Protein AF-A0A2N8PP31-F1 (afdb_monomer_lite)

Foldseek 3Di:
DDDDDDDPPPPPDDDDDDDPCVVDDVLVVVLVVVQVVVQVVLVVLVQHQPDKDWDPQDPPVRRHIDIDSDDDDPVSVVVSVVSNVVVVVVVVVVVVVVCVVCVVVVVVVPD

Radius of gyration: 29.04 Å; chains: 1; bounding box: 70×26×90 Å

Secondary structure (DSSP, 8-state):
-------------PPPPP-GGGG--HHHHHHHHHHHHHHHHHHHTT---TT-EEEPPBTTTTBPPEEE-----HHHHHHHHHHHHHHHHHHHHHHHHHHHH-GGGGGGTT-

Structure (mmCIF, N/CA/C/O backbone):
data_AF-A0A2N8PP31-F1
#
_entry.id   AF-A0A2N8PP31-F1
#
loop_
_atom_site.group_PDB
_atom_site.id
_atom_site.type_symbol
_atom_site.label_atom_id
_atom_site.label_alt_id
_atom_site.label_comp_id
_atom_site.label_asym_id
_atom_site.label_entity_id
_atom_site.label_seq_id
_atom_site.pdbx_PDB_ins_code
_atom_site.Cartn_x
_atom_site.Cartn_y
_atom_site.Cartn_z
_atom_site.occupancy
_atom_site.B_iso_or_equiv
_atom_site.auth_seq_id
_atom_site.auth_comp_id
_atom_site.auth_asym_id
_atom_site.auth_atom_id
_atom_site.pdbx_PDB_model_num
ATOM 1 N N . MET A 1 1 ? -34.934 -12.460 74.912 1.00 36.53 1 MET A N 1
ATOM 2 C CA . MET A 1 1 ? -34.713 -12.940 73.532 1.00 36.53 1 MET A CA 1
ATOM 3 C C . MET A 1 1 ? -34.672 -11.697 72.651 1.00 36.53 1 MET A C 1
ATOM 5 O O . MET A 1 1 ? -35.713 -11.096 72.434 1.00 36.53 1 MET A O 1
ATOM 9 N N . PHE A 1 2 ? -33.480 -11.209 72.300 1.00 37.84 2 PHE A N 1
ATOM 10 C CA . PHE A 1 2 ? -33.314 -9.975 71.523 1.00 37.84 2 PHE A CA 1
ATOM 11 C C . PHE A 1 2 ? -33.069 -10.351 70.063 1.00 37.84 2 PHE A C 1
ATOM 13 O O . PHE A 1 2 ? -32.055 -10.966 69.747 1.00 37.84 2 PHE A O 1
ATOM 20 N N . PHE A 1 3 ? -34.008 -10.016 69.181 1.00 41.34 3 PHE A N 1
ATOM 21 C CA . PHE A 1 3 ? -33.816 -10.144 67.741 1.00 41.34 3 PHE A CA 1
ATOM 22 C C . PHE A 1 3 ? -33.092 -8.890 67.240 1.00 41.34 3 PHE A C 1
ATOM 24 O O . PHE A 1 3 ? -33.691 -7.823 67.125 1.00 41.34 3 PHE A O 1
ATOM 31 N N . HIS A 1 4 ? -31.793 -9.006 66.959 1.00 42.94 4 HIS A N 1
ATOM 32 C CA . HIS A 1 4 ? -31.084 -8.020 66.146 1.00 42.94 4 HIS A CA 1
ATOM 33 C C . HIS A 1 4 ? -31.511 -8.197 64.688 1.00 42.94 4 HIS A C 1
ATOM 35 O O . HIS A 1 4 ? -31.126 -9.148 64.009 1.00 42.94 4 HIS A O 1
ATOM 41 N N . ARG A 1 5 ? -32.353 -7.275 64.222 1.00 45.03 5 ARG A N 1
ATOM 42 C CA . ARG A 1 5 ? -32.708 -7.121 62.814 1.00 45.03 5 ARG A CA 1
ATOM 43 C C . ARG A 1 5 ? -31.477 -6.570 62.091 1.00 45.03 5 ARG A C 1
ATOM 45 O O . ARG A 1 5 ? -31.162 -5.396 62.216 1.00 45.03 5 ARG A O 1
ATOM 52 N N . SER A 1 6 ? -30.755 -7.440 61.389 1.00 52.84 6 SER A N 1
ATOM 53 C CA . SER A 1 6 ? -29.675 -7.041 60.485 1.00 52.84 6 SER A CA 1
ATOM 54 C C . SER A 1 6 ? -30.296 -6.346 59.273 1.00 52.84 6 SER A C 1
ATOM 56 O O . SER A 1 6 ? -30.921 -6.983 58.423 1.00 52.84 6 SER A O 1
ATOM 58 N N . GLU A 1 7 ?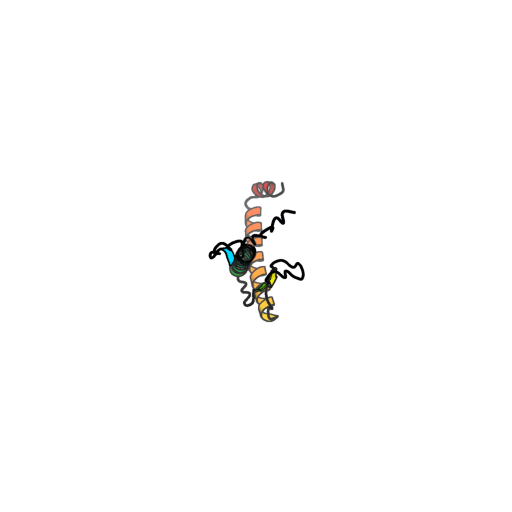 -30.180 -5.023 59.233 1.00 52.28 7 GLU A N 1
ATOM 59 C CA . GLU A 1 7 ? -30.492 -4.224 58.054 1.00 52.28 7 GLU A CA 1
ATOM 60 C C . GLU A 1 7 ? -29.376 -4.444 57.029 1.00 52.28 7 GLU A C 1
ATOM 62 O O . GLU A 1 7 ? -28.240 -4.006 57.202 1.00 52.28 7 GLU A O 1
ATOM 67 N N . ARG A 1 8 ? -29.689 -5.193 55.968 1.00 54.62 8 ARG A N 1
ATOM 68 C CA . ARG A 1 8 ? -28.822 -5.304 54.794 1.00 54.62 8 ARG A CA 1
ATOM 69 C C . ARG A 1 8 ? -28.865 -3.968 54.060 1.00 54.62 8 ARG A C 1
ATOM 71 O O . ARG A 1 8 ? -29.802 -3.709 53.312 1.00 54.62 8 ARG A O 1
ATOM 78 N N . PHE A 1 9 ? -27.855 -3.135 54.275 1.00 51.62 9 PHE A N 1
ATOM 79 C CA . PHE A 1 9 ? -27.581 -2.002 53.401 1.00 51.62 9 PHE A CA 1
ATOM 80 C C . PHE A 1 9 ? -27.115 -2.543 52.046 1.00 51.62 9 PHE A C 1
ATOM 82 O O . PHE A 1 9 ? -25.994 -3.025 51.904 1.00 51.62 9 PHE A O 1
ATOM 89 N N . THR A 1 10 ? -27.990 -2.496 51.044 1.00 56.34 10 THR A N 1
ATOM 90 C CA . THR A 1 10 ? -27.570 -2.548 49.643 1.00 56.34 10 THR A CA 1
ATOM 91 C C . THR 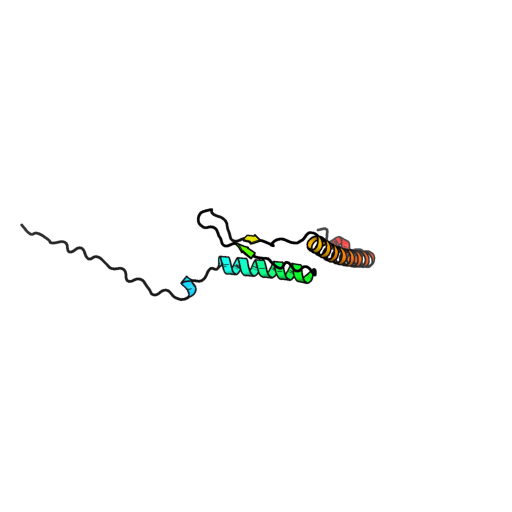A 1 10 ? -26.845 -1.245 49.347 1.00 56.34 10 THR A C 1
ATOM 93 O O . THR A 1 10 ? -27.479 -0.204 49.177 1.00 56.34 10 THR A O 1
ATOM 96 N N . VAL A 1 11 ? -25.515 -1.292 49.351 1.00 57.50 11 VAL A N 1
ATOM 97 C CA . VAL A 1 11 ? -24.681 -0.204 48.842 1.00 57.50 11 VAL A CA 1
ATOM 98 C C . VAL A 1 11 ? -24.916 -0.158 47.335 1.00 57.50 11 VAL A C 1
ATOM 100 O O . VAL A 1 11 ? -24.434 -1.019 46.603 1.00 57.50 11 VAL A O 1
ATOM 103 N N . TYR A 1 12 ? -25.722 0.797 46.878 1.00 58.72 12 TYR A N 1
ATOM 104 C CA . TYR A 1 12 ? -25.765 1.146 45.465 1.00 58.72 12 TYR A CA 1
ATOM 105 C C . TYR A 1 12 ? -24.439 1.835 45.158 1.00 58.72 12 TYR A C 1
ATOM 107 O O . TYR A 1 12 ? -24.183 2.932 45.648 1.00 58.72 12 TYR A O 1
ATOM 115 N N . GLN A 1 13 ? -23.563 1.150 44.427 1.00 67.50 13 GLN A N 1
ATOM 116 C CA . GLN A 1 13 ? -22.346 1.760 43.914 1.00 67.50 13 GLN A CA 1
ATOM 117 C C . GLN A 1 13 ? -22.767 2.744 42.821 1.00 67.50 13 GLN A C 1
ATOM 119 O O . GLN A 1 13 ? -23.299 2.338 41.788 1.00 67.50 13 GLN A O 1
ATOM 124 N N . GLU A 1 14 ? -22.618 4.038 43.095 1.00 68.56 14 GLU A N 1
ATOM 125 C CA . GLU A 1 14 ? -22.842 5.093 42.111 1.00 68.56 14 GLU A CA 1
ATOM 126 C C . GLU A 1 14 ? -21.832 4.897 40.975 1.00 68.56 14 GLU A C 1
ATOM 128 O O . GLU A 1 14 ? -20.630 4.785 41.217 1.00 68.56 14 GLU A O 1
ATOM 133 N N . LEU A 1 15 ? -22.328 4.761 39.745 1.00 81.06 15 LEU A N 1
ATOM 134 C CA . LEU A 1 15 ? -21.467 4.634 38.574 1.00 81.06 15 LEU A CA 1
ATOM 135 C C . LEU A 1 15 ? -20.903 6.016 38.255 1.00 81.06 15 LEU A C 1
ATOM 137 O O . LEU A 1 15 ? -21.668 6.963 38.064 1.00 81.06 15 LEU A O 1
ATOM 141 N N . GLU A 1 16 ? -19.577 6.127 38.208 1.00 84.12 16 GLU A N 1
ATOM 142 C CA . GLU A 1 16 ? -18.931 7.378 37.825 1.00 84.12 16 GLU A CA 1
ATOM 143 C C . GLU A 1 16 ? -19.292 7.755 36.377 1.00 84.12 16 GLU A C 1
ATOM 145 O O . GLU A 1 16 ? -19.457 6.870 35.527 1.00 84.12 16 GLU A O 1
ATOM 150 N N . PRO A 1 17 ? -19.437 9.058 36.072 1.00 84.00 17 PRO A N 1
ATOM 151 C CA . PRO A 1 17 ? -19.666 9.515 34.710 1.00 84.00 17 PRO A CA 1
ATOM 152 C C . PRO A 1 17 ? -18.517 9.091 33.791 1.00 84.00 17 PRO A C 1
ATOM 154 O O . PRO A 1 17 ? -17.352 9.329 34.098 1.00 84.00 17 PRO A O 1
ATOM 157 N N . VAL A 1 18 ? -18.854 8.498 32.647 1.00 88.81 18 VAL A N 1
ATOM 158 C CA . VAL A 1 18 ? -17.887 8.207 31.583 1.00 88.81 18 VAL A CA 1
ATOM 159 C C . VAL A 1 18 ? -17.657 9.448 30.724 1.00 88.81 18 VAL A C 1
ATOM 161 O O . VAL A 1 18 ? -18.594 10.205 30.455 1.00 88.81 18 VAL A O 1
ATOM 164 N N . ASP A 1 19 ? -16.417 9.653 30.291 1.00 86.31 19 ASP A N 1
ATOM 165 C CA . ASP A 1 19 ? -16.041 10.719 29.365 1.00 86.31 19 ASP A CA 1
ATOM 166 C C . ASP A 1 19 ? -15.836 10.180 27.937 1.00 86.31 19 ASP A C 1
ATOM 168 O O . ASP A 1 19 ? -16.160 9.035 27.618 1.00 86.31 19 ASP A O 1
ATOM 172 N N . GLU A 1 20 ? -15.321 11.025 27.045 1.00 81.00 20 GLU A N 1
ATOM 173 C CA . GLU A 1 20 ? -15.074 10.671 25.644 1.00 81.00 20 GLU A CA 1
ATOM 174 C C . GLU A 1 20 ? -14.058 9.535 25.456 1.00 81.00 20 GLU A C 1
ATOM 176 O O . GLU A 1 20 ? -14.136 8.816 24.457 1.00 81.00 20 GLU A O 1
ATOM 181 N N . SER A 1 21 ? -13.154 9.316 26.421 1.00 83.12 21 SER A N 1
ATOM 182 C CA . SER A 1 21 ? -12.168 8.233 26.353 1.00 83.12 21 SER A CA 1
ATOM 183 C C . SER A 1 21 ? -12.824 6.852 26.374 1.00 83.12 21 SER A C 1
ATOM 185 O O . SER A 1 21 ? -12.264 5.906 25.829 1.00 83.12 21 SER A O 1
ATOM 187 N N . PHE A 1 22 ? -14.054 6.750 26.893 1.00 79.12 22 PHE A N 1
ATOM 188 C CA . PHE A 1 22 ? -14.855 5.527 26.862 1.00 79.12 22 PHE A CA 1
ATOM 189 C C . PHE A 1 22 ? -15.104 5.001 25.440 1.00 79.12 22 PHE A C 1
ATOM 191 O O . PHE A 1 22 ? -15.261 3.798 25.245 1.00 79.12 22 PHE A O 1
ATOM 198 N N . PHE A 1 23 ? -15.139 5.887 24.440 1.00 81.69 23 PHE A N 1
ATOM 199 C CA . PHE A 1 23 ? -15.323 5.516 23.034 1.00 81.69 23 PHE A CA 1
ATOM 200 C C . PHE A 1 23 ? -14.006 5.382 22.263 1.00 81.69 23 PHE A C 1
ATOM 202 O O . PHE A 1 23 ? -14.032 5.095 21.063 1.00 81.69 23 PHE A O 1
ATOM 209 N N . ARG A 1 24 ? -12.863 5.618 22.915 1.00 82.88 24 ARG A N 1
ATOM 210 C CA . ARG A 1 24 ? -11.556 5.567 22.268 1.00 82.88 24 ARG A CA 1
ATOM 211 C C . ARG A 1 24 ? -11.113 4.120 22.091 1.00 82.88 24 ARG A C 1
ATOM 213 O O . ARG A 1 24 ? -11.149 3.327 23.024 1.00 82.88 24 ARG A O 1
ATOM 220 N N . ASP A 1 25 ? -10.662 3.801 20.885 1.00 86.50 25 ASP A N 1
ATOM 221 C CA . ASP A 1 25 ? -10.106 2.495 20.548 1.00 86.50 25 ASP A CA 1
ATOM 222 C C . ASP A 1 25 ? -8.667 2.695 20.066 1.00 86.50 25 ASP A C 1
ATOM 224 O O . ASP A 1 25 ? -8.415 2.992 18.897 1.00 86.50 25 ASP A O 1
ATOM 228 N N . GLU A 1 26 ? -7.722 2.585 21.002 1.00 87.25 26 GLU A N 1
ATOM 229 C CA . GLU A 1 26 ? -6.293 2.789 20.735 1.00 87.25 26 GLU A CA 1
ATOM 230 C C . GLU A 1 26 ? -5.767 1.822 19.668 1.00 87.25 26 GLU A C 1
ATOM 232 O O . GLU A 1 26 ? -4.970 2.212 18.816 1.00 87.25 26 GLU A O 1
ATOM 237 N N . LYS A 1 27 ? -6.264 0.580 19.648 1.00 86.25 27 LYS A N 1
ATOM 238 C CA . LYS A 1 27 ? -5.860 -0.412 18.644 1.00 86.25 27 LYS A CA 1
ATOM 239 C C . LYS A 1 27 ? -6.357 -0.028 17.256 1.00 86.25 27 LYS A C 1
ATOM 241 O O . LYS A 1 27 ? -5.646 -0.209 16.268 1.00 86.25 27 LYS A O 1
ATOM 246 N N . ARG A 1 28 ? -7.565 0.532 17.162 1.00 89.06 28 ARG A N 1
ATOM 247 C CA . ARG A 1 28 ? -8.087 1.077 15.904 1.00 89.06 28 ARG A CA 1
ATOM 248 C C . ARG A 1 28 ? -7.269 2.273 15.427 1.00 89.06 28 ARG A C 1
ATOM 250 O O . ARG A 1 28 ? -7.036 2.400 14.223 1.00 89.06 28 ARG A O 1
ATOM 257 N N . GLU A 1 29 ? -6.851 3.152 16.337 1.00 91.25 29 GLU A N 1
ATOM 258 C CA . GLU A 1 29 ? -5.963 4.278 16.015 1.00 91.25 29 GLU A CA 1
ATOM 259 C C . GLU A 1 29 ? -4.619 3.775 15.464 1.00 91.25 29 GLU A C 1
ATOM 261 O O . GLU A 1 29 ? -4.184 4.235 14.407 1.00 91.25 29 GLU A O 1
ATOM 266 N N . GLU A 1 30 ? -4.012 2.774 16.107 1.00 91.69 30 GLU A N 1
ATOM 267 C CA . GLU A 1 30 ? -2.766 2.141 15.657 1.00 91.69 30 GLU A CA 1
ATOM 268 C C . GLU A 1 30 ? -2.918 1.478 14.278 1.00 91.69 30 GLU A C 1
ATOM 270 O O . GLU A 1 30 ? -2.133 1.745 13.364 1.00 91.69 30 GLU A O 1
ATOM 275 N N . ALA A 1 31 ? -3.975 0.686 14.076 1.00 91.75 31 ALA A N 1
ATOM 276 C CA . ALA A 1 31 ? -4.274 0.066 12.785 1.00 91.75 31 ALA A CA 1
ATOM 277 C C . ALA A 1 31 ? -4.485 1.111 11.676 1.00 91.75 31 ALA A C 1
ATOM 279 O O . ALA A 1 31 ? -4.079 0.910 10.528 1.00 91.75 31 ALA A O 1
ATOM 280 N N . THR A 1 32 ? -5.083 2.255 12.021 1.00 93.12 32 THR A N 1
ATOM 281 C CA . THR A 1 32 ? -5.262 3.379 11.096 1.00 93.12 32 THR A CA 1
ATOM 282 C C . THR A 1 32 ? -3.928 4.011 10.722 1.00 93.12 32 THR A C 1
ATOM 284 O O . THR A 1 32 ? -3.687 4.253 9.538 1.00 93.12 32 THR A O 1
ATOM 287 N N . ALA A 1 33 ? -3.045 4.243 11.694 1.00 94.06 33 ALA A N 1
ATOM 288 C CA . ALA A 1 33 ? -1.711 4.777 11.437 1.00 94.06 33 ALA A CA 1
ATOM 289 C C . ALA A 1 33 ? -0.907 3.852 10.507 1.00 94.06 33 ALA A C 1
ATOM 291 O O . ALA A 1 33 ? -0.416 4.306 9.472 1.00 94.06 33 ALA A O 1
ATOM 292 N N . ALA A 1 34 ? -0.874 2.548 10.801 1.00 93.31 34 ALA A N 1
ATOM 293 C CA . ALA A 1 34 ? -0.207 1.554 9.959 1.00 93.31 34 ALA A CA 1
ATOM 294 C C . ALA A 1 34 ? -0.801 1.495 8.536 1.00 93.31 34 ALA A C 1
ATOM 296 O O . ALA A 1 34 ? -0.068 1.447 7.545 1.00 93.31 34 ALA A O 1
ATOM 297 N N . GLY A 1 35 ? -2.132 1.559 8.413 1.00 92.06 35 GLY A N 1
ATOM 298 C CA . GLY A 1 35 ? -2.814 1.615 7.120 1.00 92.06 35 GLY A CA 1
ATOM 299 C C . GLY A 1 35 ? -2.423 2.844 6.297 1.00 92.06 35 GLY A C 1
ATOM 300 O O . GLY A 1 35 ? -2.142 2.726 5.104 1.00 92.06 35 GLY A O 1
ATOM 301 N N . LEU A 1 36 ? -2.345 4.019 6.929 1.00 94.12 36 LEU A N 1
ATOM 302 C CA . LEU A 1 36 ? -1.922 5.256 6.270 1.00 94.12 36 LEU A CA 1
ATOM 303 C C . LEU A 1 36 ? -0.469 5.192 5.796 1.00 94.12 36 LEU A C 1
ATOM 305 O O . LEU A 1 36 ? -0.177 5.629 4.680 1.00 94.12 36 LEU A O 1
ATOM 309 N N . GLU A 1 37 ? 0.438 4.653 6.609 1.00 95.31 37 GLU A N 1
ATOM 310 C CA . GLU A 1 37 ? 1.837 4.460 6.216 1.00 95.31 37 GLU A CA 1
ATOM 311 C C . GLU A 1 37 ? 1.946 3.590 4.961 1.00 95.31 37 GLU A C 1
ATOM 313 O O . GLU A 1 37 ? 2.618 3.973 3.997 1.00 95.31 37 GLU A O 1
ATOM 318 N N . LEU A 1 38 ? 1.212 2.475 4.925 1.00 92.50 38 LEU A N 1
ATOM 319 C CA . LEU A 1 38 ? 1.202 1.561 3.789 1.00 92.50 38 LEU A CA 1
ATOM 320 C C . LEU A 1 38 ? 0.617 2.203 2.520 1.00 92.50 38 LEU A C 1
ATOM 322 O O . LEU A 1 38 ? 1.234 2.141 1.455 1.00 92.50 38 LEU A O 1
ATOM 326 N N . VAL A 1 39 ? -0.538 2.870 2.626 1.00 92.00 39 VAL A N 1
ATOM 327 C CA . VAL A 1 39 ? -1.169 3.595 1.505 1.00 92.00 39 VAL A CA 1
ATOM 328 C C . VAL A 1 39 ? -0.208 4.636 0.933 1.00 92.00 39 VAL A C 1
ATOM 330 O O . VAL A 1 39 ? -0.031 4.741 -0.282 1.00 92.00 39 VAL A O 1
ATOM 333 N N . ASN A 1 40 ? 0.445 5.405 1.804 1.00 94.25 40 ASN A N 1
ATOM 334 C CA . ASN A 1 40 ? 1.386 6.433 1.380 1.00 94.25 40 ASN A CA 1
ATOM 335 C C . ASN A 1 40 ? 2.633 5.831 0.721 1.00 94.25 40 ASN A C 1
ATOM 337 O O . ASN A 1 40 ? 3.128 6.391 -0.260 1.00 94.25 40 ASN A O 1
ATOM 341 N N . ALA A 1 41 ? 3.127 4.688 1.203 1.00 93.06 41 ALA A N 1
ATOM 342 C CA . ALA A 1 41 ? 4.226 3.970 0.564 1.00 93.06 41 ALA A CA 1
ATOM 343 C C . ALA A 1 41 ? 3.859 3.521 -0.861 1.00 93.06 41 ALA A C 1
ATOM 345 O O . ALA A 1 41 ? 4.611 3.801 -1.799 1.00 93.06 41 ALA A O 1
ATOM 346 N N . PHE A 1 42 ? 2.677 2.926 -1.056 1.00 92.00 42 PHE A N 1
ATOM 347 C CA . PHE A 1 42 ? 2.188 2.555 -2.388 1.00 92.00 42 PHE A CA 1
ATOM 348 C C . PHE A 1 42 ? 2.050 3.766 -3.310 1.00 92.00 42 PHE A C 1
ATOM 350 O O . PHE A 1 42 ? 2.560 3.754 -4.432 1.00 92.00 42 PHE A O 1
ATOM 357 N N . ARG A 1 43 ? 1.479 4.868 -2.818 1.00 91.50 43 ARG A N 1
ATOM 358 C CA . ARG A 1 43 ? 1.338 6.095 -3.613 1.00 91.50 43 ARG A CA 1
ATOM 359 C C . ARG A 1 43 ? 2.673 6.694 -4.031 1.00 91.50 43 ARG A C 1
ATOM 361 O O . ARG A 1 43 ? 2.804 7.158 -5.162 1.00 91.50 43 ARG A O 1
ATOM 368 N N . ARG A 1 44 ? 3.701 6.634 -3.177 1.00 91.94 44 ARG A N 1
ATOM 369 C CA . ARG A 1 44 ? 5.072 7.037 -3.549 1.00 91.94 44 ARG A CA 1
ATOM 370 C C . ARG A 1 44 ? 5.642 6.168 -4.673 1.00 91.94 44 ARG A C 1
ATOM 372 O O . ARG A 1 44 ? 6.393 6.668 -5.511 1.00 91.94 44 ARG A O 1
ATOM 379 N N . LEU A 1 45 ? 5.252 4.896 -4.722 1.00 90.50 45 LEU A N 1
ATOM 380 C CA . LEU A 1 45 ? 5.571 3.978 -5.814 1.00 90.50 45 LEU A CA 1
ATOM 381 C C . LEU A 1 45 ? 4.661 4.146 -7.040 1.00 90.50 45 LEU A C 1
ATOM 383 O O . LEU A 1 45 ? 4.882 3.467 -8.034 1.00 90.50 45 LEU A O 1
ATOM 387 N N . GLY A 1 46 ? 3.707 5.083 -7.038 1.00 89.38 46 GLY A N 1
ATOM 388 C CA . GLY A 1 46 ? 2.770 5.290 -8.147 1.00 89.38 46 GLY A CA 1
ATOM 389 C C . GLY A 1 46 ? 1.663 4.236 -8.221 1.00 89.38 46 GLY A C 1
ATOM 390 O O . GLY A 1 46 ? 1.099 4.024 -9.286 1.00 89.38 46 GLY A O 1
ATOM 391 N N . VAL A 1 47 ? 1.379 3.569 -7.104 1.00 90.44 47 VAL A N 1
ATOM 392 C CA . VAL A 1 47 ? 0.345 2.542 -6.964 1.00 90.44 47 VAL A CA 1
ATOM 393 C C . VAL A 1 47 ? -0.816 3.145 -6.179 1.00 90.44 47 VAL A C 1
ATOM 395 O O . VAL A 1 47 ? -0.604 3.683 -5.091 1.00 90.44 47 VAL A O 1
ATOM 398 N N . ASP A 1 48 ? -2.033 3.049 -6.710 1.00 87.12 48 ASP A N 1
ATOM 399 C CA . ASP A 1 48 ? -3.253 3.470 -6.016 1.00 87.12 48 ASP A CA 1
ATOM 400 C C . ASP A 1 48 ? -4.194 2.273 -5.884 1.00 87.12 48 ASP A C 1
ATOM 402 O O . ASP A 1 48 ? -4.606 1.672 -6.875 1.00 87.12 48 ASP A O 1
ATOM 406 N N . LEU A 1 49 ? -4.490 1.904 -4.640 1.00 83.06 49 LEU A N 1
ATOM 407 C CA . LEU A 1 49 ? -5.377 0.797 -4.300 1.00 83.06 49 LEU A CA 1
ATOM 408 C C . LEU A 1 49 ? -6.682 1.405 -3.769 1.00 83.06 49 LEU A C 1
ATOM 410 O O . LEU A 1 49 ? -6.682 1.943 -2.658 1.00 83.06 49 LEU A O 1
ATOM 414 N N . PRO A 1 50 ? -7.775 1.376 -4.550 1.00 77.12 50 PRO A N 1
ATOM 415 C CA . PRO A 1 50 ? -8.979 2.145 -4.235 1.00 77.12 50 PRO A CA 1
ATOM 416 C C . PRO A 1 50 ? -9.749 1.606 -3.022 1.00 77.12 50 PRO A C 1
ATOM 418 O O . PRO A 1 50 ? -10.415 2.380 -2.341 1.00 77.12 50 PRO A O 1
ATOM 421 N N . ASP A 1 51 ? -9.624 0.308 -2.726 1.00 84.88 51 ASP A N 1
ATOM 422 C CA . ASP A 1 51 ? -10.466 -0.402 -1.755 1.00 84.88 51 ASP A CA 1
ATOM 423 C C . ASP A 1 51 ? -9.676 -0.963 -0.560 1.00 84.88 51 ASP A C 1
ATOM 425 O O . ASP A 1 51 ? -9.934 -2.075 -0.097 1.00 84.88 51 ASP A O 1
ATOM 429 N N . ILE A 1 52 ? -8.714 -0.199 -0.030 1.00 86.75 52 ILE A N 1
ATOM 430 C CA . ILE A 1 52 ? -8.034 -0.581 1.216 1.00 86.75 52 ILE A CA 1
ATOM 431 C C . ILE A 1 52 ? -8.995 -0.416 2.401 1.00 86.75 52 ILE A C 1
ATOM 433 O O . ILE A 1 52 ? -9.560 0.657 2.619 1.00 86.75 52 ILE A O 1
ATOM 437 N N . GLN A 1 53 ? -9.153 -1.473 3.196 1.00 89.50 53 GLN A N 1
ATOM 438 C CA . GLN A 1 53 ? -10.034 -1.510 4.362 1.00 89.50 53 GLN A CA 1
ATOM 439 C C . GLN A 1 53 ? -9.272 -1.937 5.615 1.00 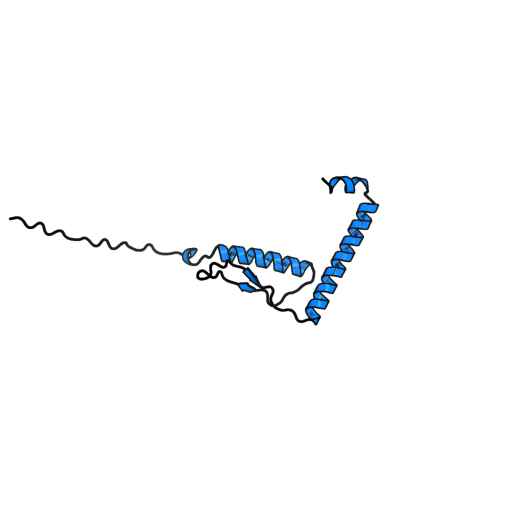89.50 53 GLN A C 1
ATOM 441 O O . GLN A 1 53 ? -8.457 -2.856 5.583 1.00 89.50 53 GLN A O 1
ATOM 446 N N . ILE A 1 54 ? -9.598 -1.307 6.742 1.00 90.38 54 ILE A N 1
ATOM 447 C CA . ILE A 1 54 ? -9.228 -1.809 8.067 1.00 90.38 54 ILE A CA 1
ATOM 448 C C . ILE A 1 54 ? -10.355 -2.732 8.520 1.00 90.38 54 ILE A C 1
ATOM 450 O O . ILE A 1 54 ? -11.502 -2.303 8.669 1.00 90.38 54 ILE A O 1
ATOM 454 N N . ARG A 1 55 ? -10.035 -4.007 8.721 1.00 90.94 55 ARG A N 1
ATOM 455 C CA . ARG A 1 55 ? -10.926 -4.976 9.351 1.00 90.94 55 ARG A CA 1
ATOM 456 C C . ARG A 1 55 ? -10.805 -4.815 10.861 1.00 90.94 55 ARG A C 1
ATOM 458 O O . ARG A 1 55 ? -9.698 -4.815 11.400 1.00 90.94 55 ARG A O 1
ATOM 465 N N . ASN A 1 56 ? -11.949 -4.642 11.517 1.00 86.75 56 ASN A N 1
ATOM 466 C CA . ASN A 1 56 ? -12.010 -4.548 12.971 1.00 86.75 56 ASN A CA 1
ATOM 467 C C . ASN A 1 56 ? -11.561 -5.858 13.616 1.00 86.75 56 ASN A C 1
ATOM 469 O O . ASN A 1 56 ? -11.716 -6.922 13.016 1.00 86.75 56 ASN A O 1
ATOM 473 N N . GLU A 1 57 ? -11.078 -5.772 14.853 1.00 87.88 57 GLU A N 1
ATOM 474 C CA . GLU A 1 57 ? -10.829 -6.973 15.643 1.00 87.88 57 GLU A CA 1
ATOM 475 C C . GLU A 1 57 ? -12.115 -7.798 15.817 1.00 87.88 57 GLU A C 1
ATOM 477 O O . GLU A 1 57 ? -13.218 -7.274 16.018 1.00 87.88 57 GLU A O 1
ATOM 482 N N . CYS A 1 58 ? -11.971 -9.116 15.743 1.00 84.44 58 CYS A N 1
ATOM 483 C CA . CYS A 1 58 ? -13.037 -10.055 16.034 1.00 84.44 58 CYS A CA 1
ATOM 484 C C . CYS A 1 58 ? -12.854 -10.580 17.454 1.00 84.44 58 CYS A C 1
ATOM 486 O O . CYS A 1 58 ? -12.184 -11.584 17.676 1.00 84.44 58 CYS A O 1
ATOM 488 N N . VAL A 1 59 ? -13.492 -9.930 18.427 1.00 80.25 59 VAL A N 1
ATOM 489 C CA . VAL A 1 59 ? -13.370 -10.304 19.849 1.00 80.25 59 VAL A CA 1
ATOM 490 C C . VAL A 1 59 ? -13.813 -11.751 20.109 1.00 80.25 59 VAL A C 1
ATOM 492 O O . VAL A 1 59 ? -13.269 -12.431 20.971 1.00 80.25 59 VAL A O 1
ATOM 495 N N . THR A 1 60 ? -14.795 -12.253 19.356 1.00 83.31 60 THR A N 1
ATOM 496 C CA . THR A 1 60 ? -15.321 -13.617 19.520 1.00 83.31 60 THR A CA 1
ATOM 497 C C . THR A 1 60 ? -14.476 -14.692 18.845 1.00 83.31 60 THR A C 1
ATOM 499 O O . THR A 1 60 ? -14.585 -15.855 19.231 1.00 83.31 60 THR A O 1
ATOM 502 N N . CYS A 1 61 ? -13.677 -14.331 17.841 1.00 85.25 61 CYS A N 1
ATOM 503 C CA . CYS A 1 61 ? -12.812 -15.256 17.112 1.00 85.25 61 CYS A CA 1
ATOM 504 C C . CYS A 1 61 ? -11.311 -14.996 17.314 1.00 85.25 61 CYS A C 1
ATOM 506 O O . CYS A 1 61 ? -10.501 -15.678 16.697 1.00 85.25 61 CYS A O 1
ATOM 508 N N . ASP A 1 62 ? -10.967 -14.090 18.237 1.00 83.62 62 ASP A N 1
ATOM 509 C CA . ASP A 1 62 ? -9.603 -13.729 18.646 1.00 83.62 62 ASP A CA 1
ATOM 510 C C . ASP A 1 62 ? -8.716 -13.257 17.480 1.00 83.62 62 ASP A C 1
ATOM 512 O O . ASP A 1 62 ? -7.513 -13.512 17.437 1.00 83.62 62 ASP A O 1
ATOM 516 N N . GLU A 1 63 ? -9.317 -12.568 16.503 1.00 85.81 63 GLU A N 1
ATOM 517 C CA . GLU A 1 63 ? -8.569 -11.979 15.389 1.00 85.81 63 GLU A CA 1
ATOM 518 C C . GLU A 1 63 ? -8.262 -10.502 15.662 1.00 85.81 63 GLU A C 1
ATOM 520 O O . GLU A 1 63 ? -9.184 -9.735 15.967 1.00 85.81 63 GLU A O 1
ATOM 525 N N . PRO A 1 64 ? -6.994 -10.071 15.530 1.00 88.44 64 PRO A N 1
ATOM 526 C CA . PRO A 1 64 ? -6.625 -8.672 15.687 1.00 88.44 64 PRO A CA 1
ATOM 527 C C . PRO A 1 64 ? -7.093 -7.830 14.493 1.00 88.44 64 PRO A C 1
ATOM 529 O O . PRO A 1 64 ? -7.494 -8.346 13.446 1.00 88.44 64 PRO A O 1
ATOM 532 N N . TYR A 1 65 ? -6.973 -6.509 14.633 1.00 88.75 65 TYR A N 1
ATOM 533 C CA . TYR A 1 65 ? -7.102 -5.587 13.509 1.00 88.75 65 TYR A CA 1
ATOM 534 C C . TYR A 1 65 ? -6.196 -6.009 12.346 1.00 88.75 65 TYR A C 1
ATOM 536 O O . TYR A 1 65 ? -5.023 -6.335 12.537 1.00 88.75 65 TYR A O 1
ATOM 544 N N . SER A 1 66 ? -6.731 -5.976 11.129 1.00 90.56 66 SER A N 1
ATOM 545 C CA . SER A 1 66 ? -5.978 -6.319 9.921 1.00 90.56 66 SER A CA 1
ATOM 546 C C . SER A 1 66 ? -6.292 -5.368 8.771 1.00 90.56 66 SER A C 1
ATOM 548 O O . SER A 1 66 ? -7.310 -4.675 8.765 1.00 90.56 66 SER A O 1
ATOM 550 N N . LEU A 1 67 ? -5.379 -5.305 7.801 1.00 90.19 67 LEU A N 1
ATOM 551 C CA . LEU A 1 67 ? -5.533 -4.509 6.588 1.00 90.19 67 LEU A CA 1
ATOM 552 C C . LEU A 1 67 ? -5.869 -5.430 5.422 1.00 90.19 67 LEU A C 1
ATOM 554 O O . LEU A 1 67 ? -5.116 -6.347 5.100 1.00 90.19 67 LEU A O 1
ATOM 558 N N . GLU A 1 68 ? -6.977 -5.146 4.758 1.00 90.62 68 GLU A N 1
ATOM 559 C CA . GLU A 1 68 ? -7.336 -5.768 3.495 1.00 90.62 68 GLU A CA 1
ATOM 560 C C . GLU A 1 68 ? -7.040 -4.779 2.375 1.00 90.62 68 GLU A C 1
ATOM 562 O O . GLU A 1 68 ? -7.547 -3.662 2.378 1.00 90.62 68 GLU A O 1
ATOM 567 N N . LEU A 1 69 ? -6.207 -5.177 1.416 1.00 85.31 69 LEU A N 1
ATOM 568 C CA . LEU A 1 69 ? -5.769 -4.287 0.335 1.00 85.31 69 LEU A CA 1
ATOM 569 C C . LEU A 1 69 ? -6.808 -4.115 -0.784 1.00 85.31 69 LEU A C 1
ATOM 571 O O . LEU A 1 69 ? -6.579 -3.362 -1.730 1.00 85.31 69 LEU A O 1
ATOM 575 N N . GLY A 1 70 ? -7.939 -4.808 -0.666 1.00 83.00 70 GLY A N 1
ATOM 576 C CA . GLY A 1 70 ? -8.990 -4.841 -1.668 1.00 83.00 70 GLY A CA 1
ATOM 577 C C . GLY A 1 70 ? -8.642 -5.717 -2.870 1.00 83.00 70 GLY A C 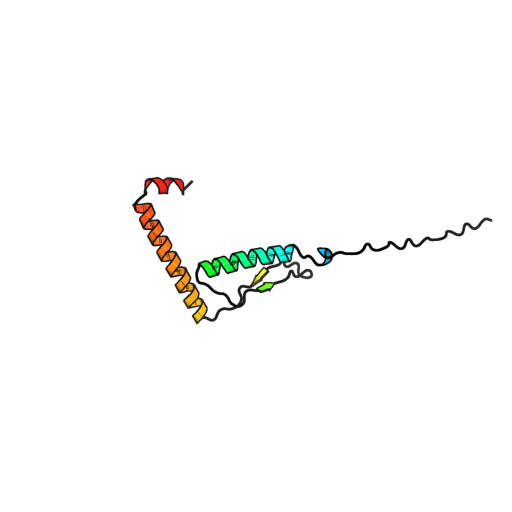1
ATOM 578 O O . GLY A 1 70 ? -7.642 -6.438 -2.904 1.00 83.00 70 GLY A O 1
ATOM 579 N N . GLY A 1 71 ? -9.520 -5.672 -3.868 1.00 82.3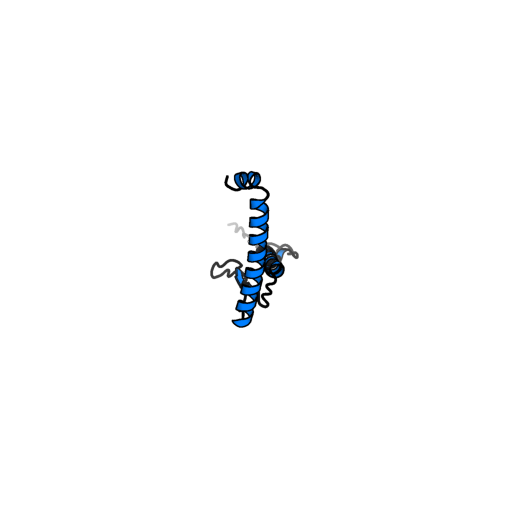8 71 GLY A N 1
ATOM 580 C CA . GLY A 1 71 ? -9.314 -6.327 -5.153 1.00 82.38 71 GLY A CA 1
ATOM 581 C C . GLY A 1 71 ? -8.764 -5.350 -6.186 1.00 82.38 71 GLY A C 1
ATOM 582 O O . GLY A 1 71 ? -9.137 -4.182 -6.207 1.00 82.38 71 GLY A O 1
ATOM 583 N N . ALA A 1 72 ? -7.924 -5.846 -7.088 1.00 85.62 72 ALA A N 1
ATOM 584 C CA . ALA A 1 72 ? -7.515 -5.123 -8.286 1.00 85.62 72 ALA A CA 1
ATOM 585 C C . ALA A 1 72 ? -8.017 -5.865 -9.525 1.00 85.62 72 ALA A C 1
ATOM 587 O O . ALA A 1 72 ? -8.033 -7.101 -9.556 1.00 85.62 72 ALA A O 1
ATOM 588 N N . ARG A 1 73 ? -8.400 -5.128 -10.574 1.00 89.25 73 ARG A N 1
ATOM 589 C CA . ARG A 1 73 ? -8.625 -5.752 -11.883 1.00 89.25 73 ARG A CA 1
ATOM 590 C C . ARG A 1 73 ? -7.291 -6.251 -12.428 1.00 89.25 73 ARG A C 1
ATOM 592 O O . ARG A 1 73 ? -6.233 -5.730 -12.086 1.00 89.25 73 ARG A O 1
ATOM 599 N N . VAL A 1 74 ? -7.335 -7.259 -13.296 1.00 93.44 74 VAL A N 1
ATOM 600 C CA . VAL A 1 74 ? -6.117 -7.860 -13.865 1.00 93.44 74 VAL A CA 1
ATOM 601 C C . VAL A 1 74 ? -5.296 -6.821 -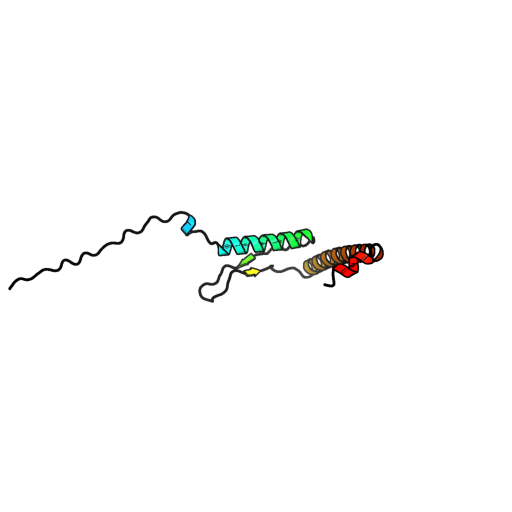14.631 1.00 93.44 74 VAL A C 1
ATOM 603 O O . VAL A 1 74 ? -4.069 -6.841 -14.569 1.00 93.44 74 VAL A O 1
ATOM 606 N N . GLU A 1 75 ? -5.958 -5.916 -15.347 1.00 93.19 75 GLU A N 1
ATOM 607 C CA . GLU A 1 75 ? -5.313 -4.835 -16.089 1.00 93.19 75 GLU A CA 1
ATOM 608 C C . GLU A 1 75 ? -4.627 -3.842 -15.144 1.00 93.19 75 GLU A C 1
ATOM 610 O O . GLU A 1 75 ? -3.427 -3.611 -15.288 1.00 93.19 75 GLU A O 1
ATOM 615 N N . ASP A 1 76 ? -5.344 -3.359 -14.127 1.00 89.62 76 ASP A N 1
ATOM 616 C CA . ASP A 1 76 ? -4.812 -2.431 -13.123 1.00 89.62 76 ASP A CA 1
ATOM 617 C C . ASP A 1 76 ? -3.623 -3.062 -12.380 1.00 89.62 76 ASP A C 1
ATOM 619 O O . ASP A 1 76 ? -2.585 -2.434 -12.197 1.00 89.62 76 ASP A O 1
ATOM 623 N N . ALA A 1 77 ? -3.722 -4.343 -12.007 1.00 91.25 77 ALA A N 1
ATOM 624 C CA . ALA A 1 77 ? -2.633 -5.078 -11.364 1.00 91.25 77 ALA A CA 1
ATOM 625 C C . ALA A 1 77 ? -1.376 -5.160 -12.241 1.00 91.25 77 ALA A C 1
ATOM 627 O O . ALA A 1 77 ? -0.257 -5.050 -11.736 1.00 91.25 77 ALA A O 1
ATOM 628 N N . ARG A 1 78 ? -1.540 -5.321 -13.560 1.00 94.56 78 ARG A N 1
ATOM 629 C CA . ARG A 1 78 ? -0.415 -5.303 -14.506 1.00 94.56 78 ARG A CA 1
ATOM 630 C C . ARG A 1 78 ? 0.205 -3.915 -14.614 1.00 94.56 78 ARG A C 1
ATOM 632 O O . ARG A 1 78 ? 1.429 -3.822 -14.618 1.00 94.56 78 ARG A O 1
ATOM 639 N N . GLU A 1 79 ? -0.605 -2.864 -14.686 1.00 93.50 79 GLU A N 1
ATOM 640 C CA . GLU A 1 79 ? -0.121 -1.480 -14.741 1.00 93.50 79 GLU A CA 1
ATOM 641 C C . GLU A 1 79 ? 0.622 -1.086 -13.455 1.00 93.50 79 GLU A C 1
ATOM 643 O O . GLU A 1 79 ? 1.725 -0.533 -13.511 1.00 93.50 79 GLU A O 1
ATOM 648 N N . MET A 1 80 ? 0.078 -1.460 -12.293 1.00 92.50 80 MET A N 1
ATOM 649 C CA . MET A 1 80 ? 0.731 -1.280 -10.997 1.00 92.50 80 MET A CA 1
ATOM 650 C C . MET A 1 80 ? 2.087 -1.996 -10.966 1.00 92.50 80 MET A C 1
ATOM 652 O O . MET A 1 80 ? 3.101 -1.382 -10.633 1.00 92.50 80 MET A O 1
ATOM 656 N N . ALA A 1 81 ? 2.144 -3.266 -11.383 1.00 94.50 81 ALA A N 1
ATOM 657 C CA . ALA A 1 81 ? 3.394 -4.024 -11.432 1.00 94.50 81 ALA A CA 1
ATOM 658 C C . ALA A 1 81 ? 4.429 -3.407 -12.390 1.00 94.50 81 ALA A C 1
ATOM 660 O O . ALA A 1 81 ? 5.608 -3.326 -12.049 1.00 94.50 81 ALA A O 1
ATOM 661 N N . GLN A 1 82 ? 4.005 -2.940 -13.568 1.00 96.38 82 GLN A N 1
ATOM 662 C CA . GLN A 1 82 ? 4.888 -2.257 -14.519 1.00 96.38 82 GLN A CA 1
ATOM 663 C C . GLN A 1 82 ? 5.469 -0.976 -13.918 1.00 96.38 82 GLN A C 1
ATOM 665 O O . GLN A 1 82 ? 6.674 -0.749 -14.005 1.00 96.38 82 GLN A O 1
ATOM 670 N N . THR A 1 83 ? 4.628 -0.178 -13.260 1.00 95.06 83 THR A N 1
ATOM 671 C CA . THR A 1 83 ? 5.041 1.060 -12.591 1.00 95.06 83 THR A CA 1
ATOM 672 C C . THR A 1 83 ? 6.068 0.796 -11.491 1.00 95.06 83 THR A C 1
ATOM 674 O O . THR A 1 83 ? 7.099 1.473 -11.439 1.00 95.06 83 THR A O 1
ATOM 677 N N . ILE A 1 84 ? 5.812 -0.198 -10.634 1.00 95.06 84 ILE A N 1
ATOM 678 C CA . ILE A 1 84 ? 6.729 -0.585 -9.554 1.00 95.06 84 ILE A CA 1
ATOM 679 C C . ILE A 1 84 ? 8.069 -1.035 -10.138 1.00 95.06 84 ILE A C 1
ATOM 681 O O . ILE A 1 84 ? 9.108 -0.491 -9.765 1.00 95.06 84 ILE A O 1
ATOM 685 N N . ASN A 1 85 ? 8.049 -1.987 -11.074 1.00 96.69 85 ASN A N 1
ATOM 686 C CA . ASN A 1 85 ? 9.269 -2.557 -11.643 1.00 96.69 85 ASN A CA 1
ATOM 687 C C . ASN A 1 85 ? 10.106 -1.488 -12.345 1.00 96.69 85 ASN A C 1
ATOM 689 O O . ASN A 1 85 ? 11.299 -1.393 -12.090 1.00 96.69 85 ASN A O 1
ATOM 693 N N . HIS A 1 86 ? 9.476 -0.603 -13.120 1.00 95.50 86 HIS A N 1
ATOM 694 C CA . HIS A 1 86 ? 10.181 0.490 -13.782 1.00 95.50 86 HIS A CA 1
ATOM 695 C C . HIS A 1 86 ? 10.926 1.404 -12.793 1.00 95.50 86 HIS A C 1
ATOM 697 O O . HIS A 1 86 ? 12.067 1.795 -13.034 1.00 95.50 86 HIS A O 1
ATOM 703 N N . LYS A 1 87 ? 10.307 1.734 -11.651 1.00 95.19 87 LYS A N 1
ATOM 704 C CA . LYS A 1 87 ? 10.960 2.543 -10.609 1.00 95.19 87 LYS A CA 1
ATOM 705 C C . LYS A 1 87 ? 12.117 1.796 -9.947 1.00 95.19 87 LYS A C 1
ATOM 707 O O . LYS A 1 87 ? 13.148 2.408 -9.678 1.00 95.19 87 LYS A O 1
ATOM 712 N N . LEU A 1 88 ? 11.955 0.499 -9.686 1.00 95.44 88 LEU A N 1
ATOM 713 C CA . LEU A 1 88 ? 13.011 -0.337 -9.111 1.00 95.44 88 LEU A CA 1
ATOM 714 C C . LEU A 1 88 ? 14.190 -0.518 -10.073 1.00 95.44 88 LEU A C 1
ATOM 716 O O . LEU A 1 88 ? 15.337 -0.491 -9.627 1.00 95.44 88 LEU A O 1
ATOM 720 N N . ASP A 1 89 ? 13.929 -0.626 -11.375 1.00 96.81 89 ASP A N 1
ATOM 721 C CA . ASP A 1 89 ? 14.966 -0.692 -12.406 1.00 96.81 89 ASP A CA 1
ATOM 722 C C . ASP A 1 89 ? 15.808 0.591 -12.404 1.00 96.81 89 ASP A C 1
ATOM 724 O O . ASP A 1 89 ? 17.034 0.520 -12.318 1.00 96.81 89 ASP A O 1
ATOM 728 N N . ILE A 1 90 ? 15.164 1.766 -12.368 1.00 95.50 90 ILE A N 1
ATOM 729 C CA . ILE A 1 90 ? 15.858 3.062 -12.261 1.00 95.50 90 ILE A CA 1
ATOM 730 C C . ILE A 1 90 ? 16.714 3.130 -10.990 1.00 95.50 90 ILE A C 1
ATOM 732 O O . ILE A 1 90 ? 17.871 3.548 -11.041 1.00 95.50 90 ILE A O 1
ATOM 736 N N . LEU A 1 91 ? 16.169 2.727 -9.837 1.00 94.56 91 LEU A N 1
ATOM 737 C CA . LEU A 1 91 ? 16.921 2.730 -8.578 1.00 94.56 91 LEU A CA 1
ATOM 738 C C . LEU A 1 91 ? 18.130 1.789 -8.640 1.00 94.56 91 LEU A C 1
ATOM 740 O O . LEU A 1 91 ? 19.215 2.157 -8.192 1.00 94.56 91 LEU A O 1
ATOM 744 N N . SER A 1 92 ? 17.965 0.615 -9.248 1.00 94.94 92 SER A N 1
ATOM 745 C CA . SER A 1 92 ? 19.035 -0.369 -9.427 1.00 94.94 92 SER A CA 1
ATOM 746 C C . SER A 1 92 ? 20.136 0.143 -10.357 1.00 94.94 92 SER A C 1
ATOM 748 O O . SER A 1 92 ? 21.320 -0.097 -10.113 1.00 94.94 92 SER A O 1
ATOM 750 N N . GLU A 1 93 ? 19.772 0.868 -11.417 1.00 95.31 93 GLU A N 1
ATOM 751 C CA . GLU A 1 93 ? 20.729 1.529 -12.307 1.00 95.31 93 GLU A CA 1
ATOM 752 C C . GLU A 1 93 ? 21.520 2.611 -11.572 1.00 95.31 93 GLU A C 1
ATOM 754 O O . GLU A 1 93 ? 22.748 2.602 -11.628 1.00 95.31 93 GLU A O 1
ATOM 759 N N . ILE A 1 94 ? 20.840 3.483 -10.821 1.00 95.56 94 ILE A N 1
ATOM 760 C CA . ILE A 1 94 ? 21.485 4.526 -10.012 1.00 95.56 94 ILE A CA 1
ATOM 761 C C . ILE A 1 94 ? 22.441 3.907 -8.988 1.00 95.56 94 ILE A C 1
ATOM 763 O O . ILE A 1 94 ? 23.571 4.378 -8.844 1.00 95.56 94 ILE A O 1
ATOM 767 N N . GLN A 1 95 ? 22.015 2.849 -8.294 1.00 94.06 95 GLN A N 1
ATOM 768 C CA . GLN A 1 95 ? 22.843 2.158 -7.310 1.00 94.06 95 GLN A CA 1
ATOM 769 C C . GLN A 1 95 ? 24.088 1.553 -7.962 1.00 94.06 95 GLN A C 1
ATOM 771 O O . GLN A 1 95 ? 25.196 1.759 -7.470 1.00 94.06 95 GLN A O 1
ATOM 776 N N . ARG A 1 96 ? 23.935 0.876 -9.107 1.00 93.62 96 ARG A N 1
ATOM 777 C CA . ARG A 1 96 ? 25.060 0.300 -9.855 1.00 93.62 96 ARG A CA 1
ATOM 778 C C . ARG A 1 96 ? 26.060 1.372 -10.283 1.00 93.62 96 ARG A C 1
ATOM 780 O O . ARG A 1 96 ? 27.264 1.198 -10.094 1.00 93.62 96 ARG A O 1
ATOM 787 N N . ASP A 1 97 ? 25.562 2.477 -10.828 1.00 94.50 97 ASP A N 1
ATOM 788 C CA . ASP A 1 97 ? 26.378 3.617 -11.243 1.00 94.50 97 ASP A CA 1
ATOM 789 C C . ASP A 1 97 ? 27.136 4.231 -10.066 1.00 94.50 97 ASP A C 1
ATOM 791 O O . ASP A 1 97 ? 28.316 4.574 -10.185 1.00 94.50 97 ASP A O 1
ATOM 795 N N . TRP A 1 98 ? 26.474 4.362 -8.917 1.00 92.69 98 TRP A N 1
ATOM 796 C CA . TRP A 1 98 ? 27.087 4.889 -7.709 1.00 92.69 98 TRP A CA 1
ATOM 797 C C . TRP A 1 98 ? 28.170 3.954 -7.164 1.00 92.69 98 TRP A C 1
ATOM 799 O O . TRP A 1 98 ? 29.278 4.425 -6.901 1.00 92.69 98 TRP A O 1
ATOM 809 N N . SER A 1 99 ? 27.907 2.649 -7.064 1.00 91.81 99 SER A N 1
ATOM 810 C CA . SER A 1 99 ? 28.881 1.658 -6.588 1.00 91.81 99 SER A CA 1
ATOM 811 C C . SER A 1 99 ? 30.103 1.575 -7.503 1.00 91.81 99 SER A C 1
ATOM 813 O O . SER A 1 99 ? 31.231 1.519 -7.018 1.00 91.81 99 SER A O 1
ATOM 815 N N . ALA A 1 100 ? 29.911 1.653 -8.825 1.00 91.12 100 ALA A N 1
ATOM 816 C CA . ALA A 1 100 ? 31.015 1.683 -9.785 1.00 91.12 100 ALA A CA 1
ATOM 817 C C . ALA A 1 100 ? 31.916 2.919 -9.609 1.00 91.12 100 ALA A C 1
ATOM 819 O O . ALA A 1 100 ? 33.128 2.844 -9.814 1.00 91.12 100 ALA A O 1
ATOM 820 N N . ARG A 1 101 ? 31.335 4.061 -9.215 1.00 91.62 101 ARG A N 1
ATOM 821 C CA . ARG A 1 101 ? 32.066 5.315 -8.964 1.00 91.62 101 ARG A CA 1
ATOM 822 C C . ARG A 1 101 ? 32.656 5.398 -7.553 1.00 91.62 101 ARG A C 1
ATOM 824 O O . ARG A 1 101 ? 33.580 6.179 -7.347 1.00 91.62 101 ARG A O 1
ATOM 831 N N . ASN A 1 102 ? 32.150 4.610 -6.603 1.00 90.25 102 ASN A N 1
ATOM 832 C CA . ASN A 1 102 ? 32.523 4.660 -5.186 1.00 90.25 102 ASN A CA 1
ATOM 833 C C . ASN A 1 102 ? 32.838 3.257 -4.623 1.00 90.25 102 ASN A C 1
ATOM 835 O O . ASN A 1 102 ? 32.197 2.823 -3.666 1.00 90.25 102 ASN A O 1
ATOM 839 N N . PRO A 1 103 ? 33.843 2.541 -5.162 1.00 76.50 103 PRO A N 1
ATOM 840 C CA . PRO A 1 103 ? 34.124 1.157 -4.770 1.00 76.50 103 PRO A CA 1
ATOM 841 C C . PRO A 1 103 ? 34.493 1.000 -3.286 1.00 76.50 103 PRO A C 1
ATOM 843 O O . PRO A 1 103 ? 34.209 -0.031 -2.694 1.00 76.50 103 PRO A O 1
ATOM 846 N N . GLN A 1 104 ? 35.063 2.036 -2.660 1.00 74.94 104 GLN A N 1
ATOM 847 C CA . GLN A 1 104 ? 35.449 2.016 -1.241 1.00 74.94 104 GLN A CA 1
ATOM 848 C C . GLN A 1 104 ? 34.254 2.117 -0.277 1.00 74.94 104 GLN A C 1
ATOM 850 O O . GLN A 1 104 ? 34.389 1.800 0.898 1.00 74.94 104 GLN A O 1
ATOM 855 N N . ALA A 1 105 ? 33.089 2.570 -0.750 1.00 63.50 105 ALA A N 1
ATOM 856 C CA . ALA A 1 105 ? 31.883 2.673 0.070 1.00 63.50 105 ALA A CA 1
ATOM 857 C C . ALA A 1 105 ? 31.051 1.376 0.068 1.00 63.50 105 ALA A C 1
ATOM 859 O O . ALA A 1 105 ? 30.181 1.217 0.917 1.00 63.50 105 ALA A O 1
ATOM 860 N N . ALA A 1 106 ? 31.331 0.447 -0.854 1.00 58.59 106 ALA A N 1
ATOM 861 C CA . ALA A 1 106 ? 30.650 -0.845 -0.935 1.00 58.59 106 ALA A CA 1
ATOM 862 C C . ALA A 1 106 ? 31.098 -1.834 0.160 1.00 58.59 106 ALA A C 1
ATOM 864 O O . ALA A 1 106 ? 30.338 -2.723 0.512 1.00 58.59 106 ALA A O 1
ATOM 865 N N . GLU A 1 107 ? 32.294 -1.666 0.738 1.00 56.31 107 GLU A N 1
ATOM 866 C CA . GLU A 1 107 ? 32.822 -2.557 1.790 1.00 56.31 107 GLU A CA 1
ATOM 867 C C . GLU A 1 107 ? 32.182 -2.332 3.175 1.00 56.31 107 GLU A C 1
ATOM 869 O O . GLU A 1 107 ? 32.402 -3.124 4.088 1.00 56.31 107 GLU A O 1
ATOM 874 N N . VAL A 1 108 ? 31.406 -1.255 3.354 1.00 57.31 108 VAL A N 1
ATOM 875 C CA . VAL A 1 108 ? 30.806 -0.881 4.650 1.00 57.31 108 VAL A CA 1
ATOM 876 C C . VAL A 1 108 ? 29.380 -1.431 4.817 1.00 57.31 108 VAL A C 1
ATOM 878 O O . VAL A 1 108 ? 28.910 -1.530 5.943 1.00 57.31 108 VAL A O 1
ATOM 881 N N . ASP A 1 109 ? 28.708 -1.815 3.727 1.00 52.38 109 ASP A N 1
ATOM 882 C CA . ASP A 1 109 ? 27.304 -2.280 3.736 1.00 52.38 109 ASP A CA 1
ATOM 883 C C . ASP A 1 109 ? 27.165 -3.810 3.947 1.00 52.38 109 ASP A C 1
ATOM 885 O O . ASP A 1 109 ? 26.061 -4.319 4.105 1.00 52.38 109 ASP A O 1
ATOM 889 N N . ASP A 1 110 ? 28.288 -4.544 3.982 1.00 54.09 110 ASP A N 1
ATOM 890 C CA . ASP A 1 110 ? 28.359 -6.010 4.152 1.00 54.09 110 ASP A CA 1
ATOM 891 C C . ASP A 1 110 ? 28.708 -6.461 5.602 1.00 54.09 110 ASP A C 1
ATOM 893 O O . ASP A 1 110 ? 29.024 -7.637 5.816 1.00 54.09 110 ASP A O 1
ATOM 897 N N . GLN A 1 111 ? 28.683 -5.563 6.605 1.00 43.66 111 GLN A N 1
ATOM 898 C CA . GLN A 1 111 ? 28.938 -5.887 8.031 1.00 43.66 111 GLN A CA 1
ATOM 899 C C . GLN A 1 111 ? 27.702 -5.799 8.928 1.00 43.66 111 GLN A C 1
ATOM 901 O O . GLN A 1 111 ? 26.969 -4.790 8.849 1.00 43.66 111 GLN A O 1
#

Organism: Streptomyces noursei (NCBI:txid1971)

Sequence (111 aa):
MFFHRSERFTVYQELEPVDESFFRDEKREEATAAGLELVNAFRRLGVDLPDIQIRNECVTCDEPYSLELGGARVEDAREMAQTINHKLDILSEIQRDWSARNPQAAEVDDQ

pLDDT: mean 82.54, std 15.53, range [36.53, 96.81]